Protein AF-A0A9D3VPQ2-F1 (afdb_monomer)

Radius of gyration: 16.16 Å; Cα contacts (8 Å, |Δi|>4): 90; chains: 1; bounding box: 39×26×43 Å

InterPro domains:
  IPR000932 Photosystem antenna protein-like [PF00421] (1-81)
  IPR036001 Photosystem antenna protein-like superfamily [SSF161077] (1-81)
  IPR044900 Photosystem II CP43 reaction centre protein superfamily [G3DSA:1.10.10.670] (1-58)

Nearest PDB structures (foldseek):
  8z9d-assembly1_CC  TM=9.864E-01  e=4.133E-12  Spinacia oleracea
  8iwh-assembly1_c  TM=9.903E-01  e=5.098E-12  Thalassiosira pseudonana
  8bd3-assembly1_c  TM=9.941E-01  e=8.323E-12  Chlorella ohadii
  7y5e-assembly1_CL  TM=9.869E-01  e=1.181E-11  Porphyridium purpureum
  8wb4-assembly1_c  TM=9.615E-01  e=1.676E-11  Chroomonas placoidea

Foldseek 3Di:
DAQPVGADADDDPCSVVRVDDDPLCVVQADPRGGDPVCVVPVRDPVSVVVVVVCVQQPQDDAPVQQDDDLPDDRDDRHDDPVDPGDDPD

Sequence (89 aa):
MRSPTGEVIFGGETMRFWDLRAPWLEPLRGPNGLDLSRLKKDIQPWQERRSAEYMTHAPLGSLNSVGGVATEINAFKVESPLEPITLVV

Solvent-accessible surface area (backbone atoms only — not comparable to full-atom values): 5651 Å² total; per-residue (Å²): 93,67,45,101,85,64,29,33,39,68,63,74,84,57,47,84,56,65,82,70,83,48,88,74,50,50,84,40,45,49,100,57,31,55,32,72,68,39,68,74,72,64,75,48,76,66,39,53,52,50,52,49,50,54,62,78,60,47,89,40,36,40,92,87,33,34,39,43,62,84,85,54,70,92,79,48,82,41,82,51,94,87,57,84,76,63,88,59,126

Organism: NCBI:txid47602

Mean predicted aligned error: 6.42 Å

pLDDT: mean 86.7, std 13.7, range [42.94, 97.88]

Secondary structure (DSSP, 8-state):
-B-TTS-B---GGGGGGTT---TTTGGGEETTEE-HHHHHH---HHHHHHHHHHHHT-S-B-TT-BBSSTT--S--B---TT-S-----

Structure (mmCIF, N/CA/C/O backbone):
data_AF-A0A9D3VPQ2-F1
#
_entry.id   AF-A0A9D3VPQ2-F1
#
loop_
_atom_site.group_PDB
_atom_site.id
_atom_site.type_symbol
_atom_site.label_atom_id
_atom_site.label_alt_id
_atom_site.label_comp_id
_atom_site.label_asym_id
_atom_site.label_entity_id
_atom_site.label_seq_id
_atom_site.pdbx_PDB_ins_code
_atom_site.Cartn_x
_atom_site.Cartn_y
_atom_site.Cartn_z
_atom_site.occupancy
_atom_site.B_iso_or_equiv
_atom_site.auth_seq_id
_atom_site.auth_comp_id
_atom_site.auth_asym_id
_atom_site.auth_atom_id
_atom_site.pdbx_PDB_model_num
ATOM 1 N N . MET A 1 1 ? -6.835 9.971 0.372 1.00 94.50 1 MET A N 1
ATOM 2 C CA . MET A 1 1 ? -7.939 10.507 -0.462 1.00 94.50 1 MET A CA 1
ATOM 3 C C . MET A 1 1 ? -9.185 9.650 -0.259 1.00 94.50 1 MET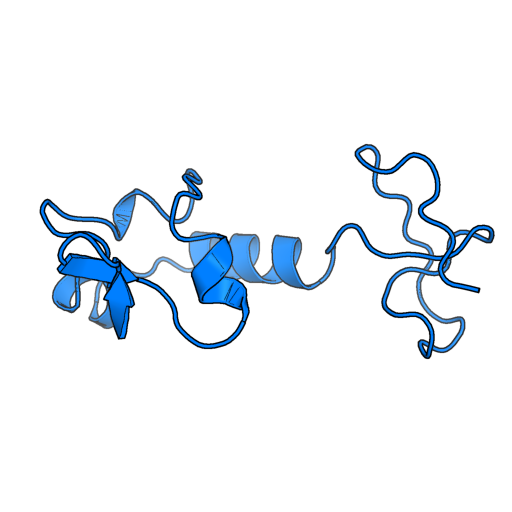 A C 1
ATOM 5 O O . MET A 1 1 ? -9.121 8.736 0.559 1.00 94.50 1 MET A O 1
ATOM 9 N N . ARG A 1 2 ? -10.301 9.953 -0.933 1.00 93.81 2 ARG A N 1
ATOM 10 C CA . ARG A 1 2 ? -11.554 9.184 -0.853 1.00 93.81 2 ARG A CA 1
ATOM 11 C C . ARG A 1 2 ? -11.858 8.540 -2.207 1.00 93.81 2 ARG A C 1
ATOM 13 O O . ARG A 1 2 ? -11.645 9.193 -3.226 1.00 93.81 2 ARG A O 1
ATOM 20 N N . SER A 1 3 ? -12.350 7.303 -2.209 1.00 92.31 3 SER A N 1
ATOM 21 C CA . SER A 1 3 ? -12.955 6.688 -3.397 1.00 92.31 3 SER A CA 1
ATOM 22 C C . SER A 1 3 ? -14.282 7.386 -3.748 1.00 92.31 3 SER A C 1
ATOM 24 O O . SER A 1 3 ? -14.836 8.096 -2.899 1.00 92.31 3 SER A O 1
ATOM 26 N N . PRO A 1 4 ? -14.858 7.145 -4.941 1.00 91.94 4 PRO A N 1
ATOM 27 C CA . PRO A 1 4 ? -16.204 7.620 -5.285 1.00 91.94 4 PRO A CA 1
ATOM 28 C C . PRO A 1 4 ? -17.299 7.159 -4.306 1.00 91.94 4 PRO A C 1
ATOM 30 O O . PRO A 1 4 ? -18.345 7.791 -4.209 1.00 91.94 4 PRO A O 1
ATOM 33 N N . THR A 1 5 ? -17.049 6.078 -3.560 1.00 90.94 5 THR A N 1
ATOM 34 C CA . THR A 1 5 ? -17.951 5.503 -2.549 1.00 90.94 5 THR A CA 1
ATOM 35 C C . THR A 1 5 ? 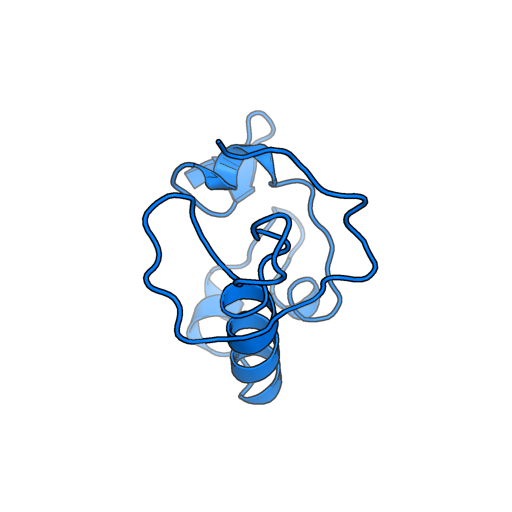-17.625 5.935 -1.114 1.00 90.9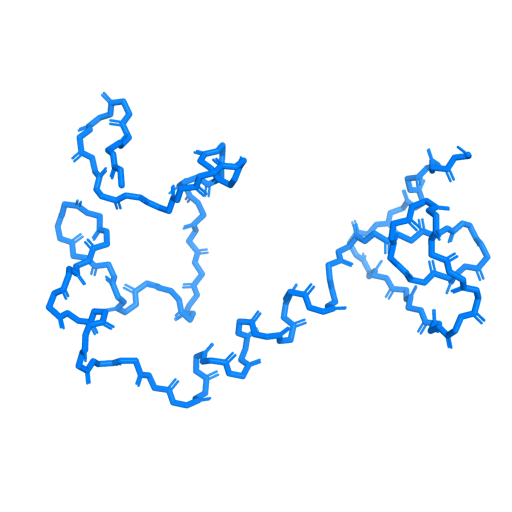4 5 THR A C 1
ATOM 37 O O . THR A 1 5 ? -18.311 5.532 -0.180 1.00 90.94 5 THR A O 1
ATOM 40 N N . GLY A 1 6 ? -16.599 6.769 -0.910 1.00 91.62 6 GLY A N 1
ATOM 41 C CA . GLY A 1 6 ? -16.228 7.317 0.399 1.00 91.62 6 GLY A CA 1
ATOM 42 C C . GLY A 1 6 ? -15.200 6.503 1.198 1.00 91.62 6 GLY A C 1
ATOM 43 O O . GLY A 1 6 ? -14.811 6.928 2.294 1.00 91.62 6 GLY A O 1
ATOM 44 N N . GLU A 1 7 ? -14.695 5.391 0.659 1.00 94.19 7 GLU A N 1
ATOM 45 C CA . GLU A 1 7 ? -13.625 4.610 1.290 1.00 94.19 7 GLU A CA 1
ATOM 46 C C . GLU A 1 7 ? -12.300 5.385 1.309 1.00 94.19 7 GLU A C 1
ATOM 48 O O . GLU A 1 7 ? -11.993 6.161 0.401 1.00 94.19 7 GLU A O 1
ATOM 53 N N . VAL A 1 8 ? -11.485 5.175 2.344 1.00 94.81 8 VAL A N 1
ATOM 54 C CA . VAL A 1 8 ? -10.108 5.684 2.382 1.00 94.81 8 VAL A CA 1
ATOM 55 C C . VAL A 1 8 ? -9.227 4.798 1.502 1.00 94.81 8 VAL A C 1
ATOM 57 O O . VAL A 1 8 ? -9.093 3.602 1.762 1.00 94.81 8 VAL A O 1
ATOM 60 N N . ILE A 1 9 ? -8.610 5.394 0.481 1.00 95.50 9 ILE A N 1
ATOM 61 C CA . ILE A 1 9 ? -7.804 4.693 -0.533 1.00 95.50 9 ILE A CA 1
ATOM 62 C C . ILE A 1 9 ? -6.439 5.367 -0.739 1.00 95.50 9 ILE A C 1
ATOM 64 O O . ILE A 1 9 ? -6.241 6.534 -0.357 1.00 95.50 9 ILE A O 1
ATOM 68 N N . PHE A 1 10 ? -5.508 4.635 -1.363 1.00 94.62 10 PHE A N 1
ATOM 69 C CA . PHE A 1 10 ? -4.225 5.178 -1.819 1.00 94.62 10 PHE A CA 1
ATOM 70 C C . PHE A 1 10 ? -4.407 6.259 -2.888 1.00 94.62 10 PHE A C 1
ATOM 72 O O . PHE A 1 10 ? -5.433 6.318 -3.561 1.00 94.62 10 PHE A O 1
ATOM 79 N N . GLY A 1 11 ? -3.412 7.143 -2.992 1.00 94.81 11 GLY A N 1
ATOM 80 C CA . GLY A 1 11 ? -3.447 8.303 -3.876 1.00 94.81 11 GLY A CA 1
ATOM 81 C C . GLY A 1 11 ? -2.57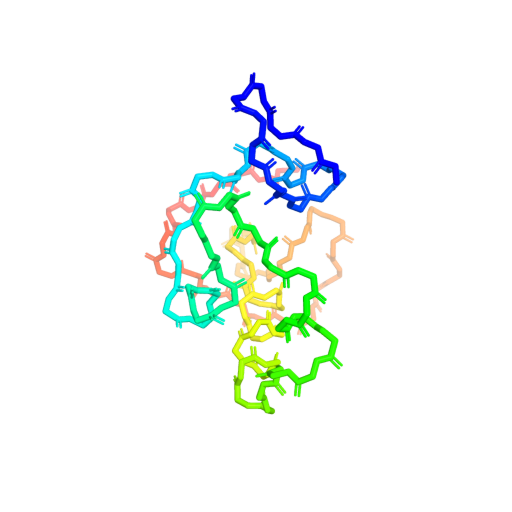2 8.233 -5.118 1.00 94.81 11 GLY A C 1
ATOM 82 O O . GLY A 1 11 ? -1.886 7.248 -5.341 1.00 94.81 11 GLY A O 1
ATOM 83 N N . GLY A 1 12 ? -2.585 9.301 -5.921 1.00 95.50 12 GLY A N 1
ATOM 84 C CA . GLY A 1 12 ? -1.863 9.353 -7.197 1.00 95.50 12 GLY A CA 1
ATOM 85 C C . GLY A 1 12 ? -2.516 8.483 -8.273 1.00 95.50 12 GLY A C 1
ATOM 86 O O . GLY A 1 12 ? -3.718 8.225 -8.220 1.00 95.50 12 GLY A O 1
ATOM 87 N N . GLU A 1 13 ? -1.727 8.015 -9.243 1.00 94.31 13 GLU A N 1
ATOM 88 C CA . GLU A 1 13 ? -2.227 7.191 -10.355 1.00 94.31 13 GLU A CA 1
ATOM 89 C C . GLU A 1 13 ? -2.816 5.850 -9.883 1.00 94.31 13 GLU A C 1
ATOM 91 O O . GLU A 1 13 ? -3.756 5.336 -10.488 1.00 94.31 13 GLU A O 1
ATOM 96 N N . THR A 1 14 ? -2.350 5.320 -8.743 1.00 92.94 14 THR A N 1
ATOM 97 C CA . THR A 1 14 ? -2.860 4.057 -8.179 1.00 92.94 14 THR A CA 1
ATOM 98 C C . THR A 1 14 ? -4.298 4.153 -7.649 1.00 92.94 14 THR A C 1
ATOM 100 O O . THR A 1 14 ? -4.888 3.147 -7.263 1.00 92.94 14 THR A O 1
ATOM 103 N N . MET A 1 15 ? -4.928 5.338 -7.694 1.00 94.06 15 MET A N 1
ATOM 104 C CA . MET A 1 15 ? -6.353 5.483 -7.376 1.00 94.06 15 MET A CA 1
ATOM 105 C C . MET A 1 15 ? -7.247 4.583 -8.236 1.00 94.06 15 MET A C 1
ATOM 107 O O . MET A 1 15 ? -8.329 4.226 -7.789 1.00 94.06 15 MET A O 1
ATOM 111 N N . ARG A 1 16 ? -6.813 4.201 -9.449 1.00 93.19 16 ARG A N 1
ATOM 112 C CA . ARG A 1 16 ? -7.565 3.304 -10.344 1.00 93.19 16 ARG A CA 1
ATOM 113 C C . ARG A 1 16 ? -7.593 1.843 -9.881 1.00 93.19 16 ARG A C 1
ATOM 115 O O . ARG A 1 16 ? -8.439 1.097 -10.349 1.00 93.19 16 ARG A O 1
ATOM 122 N N . PHE A 1 17 ? -6.713 1.461 -8.955 1.00 93.31 17 PHE A N 1
ATOM 123 C CA . PHE A 1 17 ? -6.565 0.096 -8.429 1.00 93.31 17 PHE A CA 1
ATOM 124 C C . PHE A 1 17 ? -7.033 -0.023 -6.970 1.00 93.31 17 PHE A C 1
ATOM 126 O O . PHE A 1 17 ? -6.535 -0.836 -6.193 1.00 93.31 17 PHE A O 1
ATOM 133 N N . TRP A 1 18 ? -7.953 0.848 -6.551 1.00 92.75 18 TRP A N 1
ATOM 134 C CA . TRP A 1 18 ? -8.408 0.937 -5.161 1.00 92.75 18 TRP A CA 1
ATOM 135 C C . TRP A 1 18 ? -9.206 -0.288 -4.672 1.00 92.75 18 TRP A C 1
ATOM 137 O O . TRP A 1 18 ? -9.368 -0.480 -3.459 1.00 92.75 18 TRP A O 1
ATOM 147 N N . ASP A 1 19 ? -9.678 -1.109 -5.609 1.00 92.56 19 ASP A N 1
ATOM 148 C CA . ASP A 1 19 ? -10.372 -2.378 -5.400 1.00 92.56 19 ASP A CA 1
ATOM 149 C C . ASP A 1 19 ? -9.425 -3.548 -5.084 1.00 92.56 19 ASP A C 1
ATOM 151 O O . ASP A 1 19 ? -9.893 -4.588 -4.618 1.00 92.56 19 ASP A O 1
ATOM 155 N N . LEU A 1 20 ? -8.105 -3.374 -5.250 1.00 92.56 20 LEU A N 1
ATOM 156 C CA . LEU A 1 20 ? -7.101 -4.393 -4.953 1.00 92.56 20 LEU A CA 1
ATOM 157 C C . LEU A 1 20 ? -7.249 -4.924 -3.520 1.00 92.56 20 LEU A C 1
ATOM 159 O O . LEU A 1 20 ? -7.248 -4.177 -2.530 1.00 92.56 20 LEU A O 1
ATOM 163 N N . ARG A 1 21 ? -7.293 -6.253 -3.413 1.00 94.38 21 ARG A N 1
ATOM 164 C CA . ARG A 1 21 ? -7.230 -6.990 -2.150 1.00 94.38 21 ARG A CA 1
ATOM 165 C C . ARG A 1 21 ? -6.016 -7.900 -2.180 1.00 94.38 21 ARG A C 1
ATOM 167 O O . ARG A 1 21 ? -5.869 -8.720 -3.079 1.00 94.38 21 ARG A O 1
ATOM 174 N N . ALA A 1 22 ? -5.138 -7.718 -1.203 1.00 93.88 22 ALA A N 1
ATOM 175 C CA . ALA A 1 22 ? -3.913 -8.487 -1.073 1.00 93.88 22 ALA A C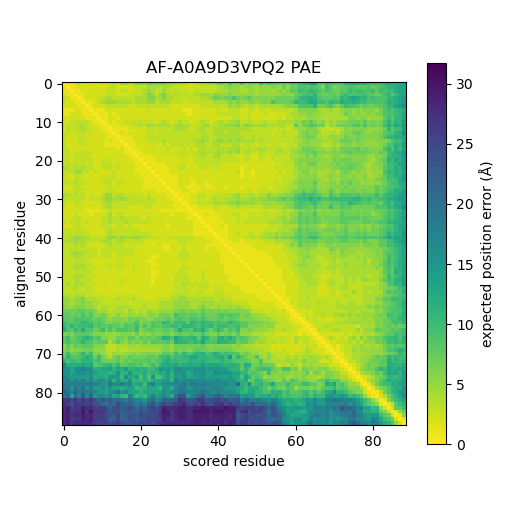A 1
ATOM 176 C C . ALA A 1 22 ? -3.695 -8.858 0.398 1.00 93.88 22 ALA A C 1
ATOM 178 O O . ALA A 1 22 ? -3.945 -8.023 1.274 1.00 93.88 22 ALA A O 1
ATOM 179 N N . PRO A 1 23 ? -3.165 -10.056 0.691 1.00 95.44 23 PRO A N 1
ATOM 180 C CA . PRO A 1 23 ? -3.025 -10.545 2.063 1.00 95.44 23 PRO A CA 1
ATOM 181 C C . PRO A 1 23 ? -2.092 -9.673 2.919 1.00 95.44 23 PRO A C 1
ATOM 183 O O . PRO A 1 23 ? -2.247 -9.608 4.135 1.00 95.44 23 PRO A O 1
ATOM 186 N N . TRP A 1 24 ? -1.144 -8.957 2.303 1.00 94.75 24 TRP A N 1
ATOM 187 C CA . TRP A 1 24 ? -0.272 -8.006 3.002 1.00 94.75 24 TRP A CA 1
ATOM 188 C C . TRP A 1 24 ? -0.901 -6.620 3.212 1.00 94.75 24 TRP A C 1
ATOM 190 O O . TRP A 1 24 ? -0.333 -5.820 3.948 1.00 94.75 24 TRP A O 1
ATOM 200 N N . LEU A 1 25 ? -2.055 -6.319 2.607 1.00 94.81 25 LEU A N 1
ATOM 201 C CA . LEU A 1 25 ? -2.738 -5.022 2.716 1.00 94.81 25 LEU A CA 1
ATOM 202 C C . LEU A 1 25 ? -4.043 -5.104 3.517 1.00 94.81 25 LEU A C 1
ATOM 204 O O . LEU A 1 25 ? -4.394 -4.164 4.227 1.00 94.81 25 LEU A O 1
ATOM 208 N N . GLU A 1 26 ? -4.759 -6.224 3.438 1.00 95.00 26 GLU A N 1
ATOM 209 C CA . GLU A 1 26 ? -6.038 -6.424 4.127 1.00 95.00 26 GLU A CA 1
ATOM 210 C C . GLU A 1 26 ? -6.004 -6.207 5.646 1.00 95.00 26 GLU A C 1
ATOM 212 O O . GLU A 1 26 ? -6.941 -5.585 6.149 1.00 95.00 26 GLU A O 1
ATOM 217 N N . PRO A 1 27 ? -4.946 -6.593 6.389 1.00 95.69 27 PRO A N 1
ATOM 218 C CA . PRO A 1 27 ? -4.866 -6.306 7.824 1.00 95.69 27 PRO A CA 1
ATOM 219 C C . PRO A 1 27 ? -4.947 -4.807 8.164 1.00 95.69 27 PRO A C 1
ATOM 221 O O . PRO A 1 27 ? -5.392 -4.432 9.251 1.00 95.69 27 PRO A O 1
ATOM 224 N N . LEU A 1 28 ? -4.562 -3.937 7.225 1.00 95.19 28 LEU A N 1
ATOM 225 C CA . LEU A 1 28 ? -4.585 -2.478 7.371 1.00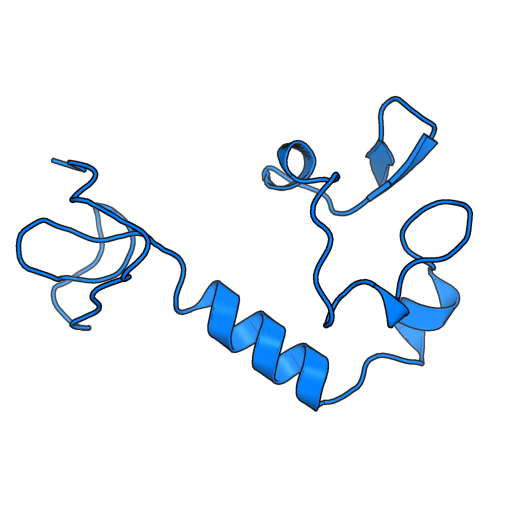 95.19 28 LEU A CA 1
ATOM 226 C C . LEU A 1 28 ? -5.926 -1.858 6.935 1.00 95.19 28 LEU A C 1
ATOM 228 O O . LEU A 1 28 ? -6.122 -0.649 7.087 1.00 95.19 28 LEU A O 1
ATOM 232 N N . ARG A 1 29 ? -6.861 -2.657 6.404 1.00 94.69 29 ARG A N 1
ATOM 233 C CA . ARG A 1 29 ? -8.216 -2.213 6.058 1.00 94.69 29 ARG A CA 1
ATOM 234 C C . ARG A 1 29 ? -9.160 -2.380 7.251 1.00 94.69 29 ARG A C 1
ATOM 236 O O . ARG A 1 29 ? -9.138 -3.377 7.969 1.00 94.69 29 ARG A O 1
ATOM 243 N N . GLY A 1 30 ? -10.005 -1.378 7.443 1.00 92.88 30 GLY A N 1
ATOM 244 C CA . GLY A 1 30 ? -11.141 -1.372 8.353 1.00 92.88 30 GLY A CA 1
ATOM 245 C C . GLY A 1 30 ? -12.472 -1.244 7.597 1.00 92.88 30 GLY A C 1
ATOM 246 O O . GLY A 1 30 ? -12.507 -1.364 6.369 1.00 92.88 30 GLY A O 1
ATOM 247 N N . PRO A 1 31 ? -13.573 -0.955 8.313 1.00 92.19 31 PRO A N 1
ATOM 248 C CA . PRO A 1 31 ? -14.916 -0.871 7.729 1.00 92.19 31 PRO A CA 1
ATOM 249 C C . PRO A 1 31 ? -15.066 0.179 6.617 1.00 92.19 31 PRO A C 1
ATOM 251 O O . PRO A 1 31 ? -15.881 0.005 5.722 1.00 92.19 31 PRO A O 1
ATOM 254 N N . ASN A 1 32 ? -14.258 1.247 6.653 1.00 94.06 32 ASN A N 1
ATOM 255 C CA . ASN A 1 32 ? -14.333 2.386 5.728 1.00 94.06 32 ASN A CA 1
ATOM 256 C C . ASN A 1 32 ? -13.107 2.485 4.795 1.00 94.06 32 ASN A C 1
ATOM 258 O O . ASN A 1 32 ? -12.710 3.587 4.405 1.00 94.06 32 ASN A O 1
ATOM 262 N N . GLY A 1 33 ? -12.463 1.360 4.469 1.00 94.19 33 GLY A N 1
ATOM 263 C CA . GLY A 1 33 ? -11.223 1.327 3.683 1.00 94.19 33 GLY A CA 1
ATOM 264 C C . GLY A 1 33 ? -9.975 1.310 4.567 1.00 94.19 33 GLY A C 1
ATOM 265 O O . GLY A 1 33 ? -9.979 0.682 5.619 1.00 94.19 33 GLY A O 1
ATOM 266 N N . LEU A 1 34 ? -8.888 1.956 4.146 1.00 94.75 34 LEU A N 1
ATOM 267 C CA . LEU A 1 34 ? -7.632 1.983 4.908 1.00 94.75 34 LEU A CA 1
ATOM 268 C C . LEU A 1 34 ? -7.789 2.707 6.256 1.00 94.75 34 LEU A C 1
ATOM 270 O O . LEU A 1 34 ? -8.256 3.847 6.317 1.00 94.75 34 LEU A O 1
ATOM 274 N N . ASP A 1 35 ? -7.366 2.056 7.339 1.00 96.06 35 ASP A N 1
ATOM 275 C CA . ASP A 1 35 ? -7.458 2.596 8.697 1.00 96.06 35 ASP A CA 1
ATOM 276 C C . ASP A 1 35 ? -6.198 3.397 9.062 1.00 96.06 35 ASP A C 1
ATOM 278 O O . ASP A 1 35 ? -5.085 2.873 9.126 1.00 96.06 35 ASP A O 1
ATOM 282 N N . LEU A 1 36 ? -6.382 4.689 9.348 1.00 94.31 36 LEU A N 1
ATOM 283 C CA . LEU A 1 36 ? -5.298 5.612 9.697 1.00 94.31 36 LEU A CA 1
ATOM 284 C C . LEU A 1 36 ? -4.581 5.248 11.001 1.00 94.31 36 LEU A C 1
ATOM 286 O O . LEU A 1 36 ? -3.412 5.597 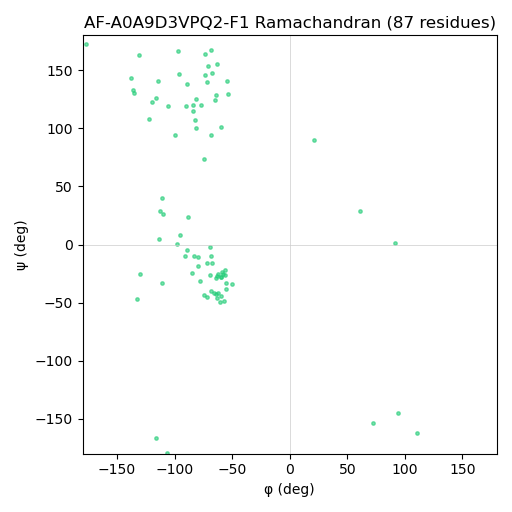11.166 1.00 94.31 36 LEU A O 1
ATOM 290 N N . SER A 1 37 ? -5.267 4.604 11.944 1.00 95.75 37 SER A N 1
ATOM 291 C CA . SER A 1 37 ? -4.658 4.194 13.211 1.00 95.75 37 SER A CA 1
ATOM 292 C C . SER A 1 37 ? -3.696 3.026 13.000 1.00 95.75 37 SER A C 1
ATOM 294 O O . SER A 1 37 ? -2.544 3.100 13.434 1.00 95.75 37 SER A O 1
ATOM 296 N N . ARG A 1 38 ? -4.132 2.025 12.227 1.00 95.12 38 ARG A N 1
ATOM 297 C CA . ARG A 1 38 ? -3.343 0.843 11.865 1.00 95.12 38 ARG A CA 1
ATOM 298 C C . ARG A 1 38 ? -2.151 1.199 10.995 1.00 95.12 38 ARG A C 1
ATOM 300 O O . ARG A 1 38 ? -1.046 0.742 11.252 1.00 95.12 38 ARG A O 1
ATOM 307 N N . LEU A 1 39 ? -2.331 2.098 10.028 1.00 93.94 39 LEU A N 1
ATOM 308 C CA . LEU A 1 39 ? -1.224 2.585 9.197 1.00 93.94 39 LEU A CA 1
ATOM 309 C C . LEU A 1 39 ? -0.114 3.270 10.006 1.00 93.94 39 LEU A C 1
ATOM 311 O O . LEU A 1 39 ? 1.035 3.268 9.584 1.00 93.94 39 LEU A O 1
ATOM 315 N N . LYS A 1 40 ? -0.435 3.866 11.158 1.00 95.56 40 LYS A N 1
ATOM 316 C CA . LYS A 1 40 ? 0.565 4.536 12.001 1.00 95.56 40 LYS A CA 1
ATOM 317 C C . LYS A 1 40 ? 1.293 3.599 12.958 1.00 95.56 40 LYS A C 1
ATOM 319 O O . LYS A 1 40 ? 2.364 3.970 13.427 1.00 95.56 40 LYS A O 1
ATOM 324 N N . LYS A 1 41 ? 0.690 2.467 13.328 1.00 96.06 41 LYS A N 1
ATOM 325 C CA . LYS A 1 41 ? 1.152 1.661 14.471 1.00 96.06 41 LYS A CA 1
ATOM 326 C C . LYS A 1 41 ? 1.339 0.177 14.176 1.00 96.06 41 LYS A C 1
ATOM 328 O O . LYS A 1 41 ? 2.154 -0.453 14.836 1.00 96.06 41 LYS A O 1
ATOM 333 N N . ASP A 1 42 ? 0.630 -0.358 13.189 1.00 96.81 42 ASP A N 1
ATOM 334 C CA . ASP A 1 42 ? 0.438 -1.803 13.046 1.00 96.81 42 ASP A CA 1
ATOM 335 C C . ASP A 1 42 ? 1.114 -2.382 11.794 1.00 96.81 42 ASP A C 1
ATOM 337 O O . ASP A 1 42 ? 0.976 -3.574 11.517 1.00 96.81 42 ASP A O 1
ATOM 341 N N . ILE A 1 43 ? 1.870 -1.571 11.045 1.00 96.62 43 ILE A N 1
ATOM 342 C CA . ILE A 1 43 ? 2.648 -2.040 9.892 1.00 96.62 43 ILE A CA 1
ATOM 343 C C . ILE A 1 43 ? 3.743 -2.999 10.371 1.00 96.62 43 ILE A C 1
ATOM 345 O O . ILE A 1 43 ? 4.570 -2.654 11.214 1.00 96.62 43 ILE A O 1
ATOM 349 N N . GLN A 1 44 ? 3.752 -4.211 9.818 1.00 97.25 44 GLN A N 1
ATOM 350 C CA . GLN A 1 44 ? 4.736 -5.236 10.156 1.00 97.25 44 GLN A CA 1
ATOM 351 C C . GLN A 1 44 ? 5.903 -5.266 9.152 1.00 97.25 44 GLN A C 1
ATOM 353 O O . GLN A 1 44 ? 5.669 -5.152 7.944 1.00 97.25 44 GLN A O 1
ATOM 358 N N . PRO A 1 45 ? 7.143 -5.581 9.583 1.00 97.56 45 PRO A N 1
ATOM 359 C CA . PRO A 1 45 ? 8.312 -5.617 8.691 1.00 97.56 45 PRO A CA 1
ATOM 360 C C . PRO A 1 45 ? 8.207 -6.600 7.514 1.00 97.56 45 PRO A C 1
ATOM 362 O O . PRO A 1 45 ? 8.907 -6.483 6.511 1.00 97.56 45 PRO A O 1
ATOM 365 N N . TRP A 1 46 ? 7.378 -7.641 7.621 1.00 97.44 46 TRP A N 1
ATOM 366 C CA . TRP A 1 46 ? 7.152 -8.565 6.506 1.00 97.44 46 TRP A CA 1
ATOM 367 C C . TRP A 1 46 ? 6.200 -7.980 5.450 1.00 97.44 46 TRP A C 1
ATOM 369 O O . TRP A 1 46 ? 6.376 -8.277 4.271 1.00 97.44 46 TRP A O 1
ATOM 379 N N . GLN A 1 47 ? 5.237 -7.131 5.840 1.00 96.56 47 GLN A N 1
ATOM 380 C CA . GLN A 1 47 ? 4.346 -6.435 4.902 1.00 96.56 47 GLN A CA 1
ATOM 381 C C . GLN A 1 47 ? 5.132 -5.411 4.088 1.00 96.56 47 GLN A C 1
ATOM 383 O O . GLN A 1 47 ? 4.926 -5.307 2.881 1.00 96.56 47 GLN A O 1
ATOM 388 N N . GLU A 1 48 ? 6.069 -4.706 4.726 1.00 95.69 48 GLU A N 1
ATOM 389 C CA . GLU A 1 48 ? 6.983 -3.781 4.049 1.00 95.69 48 GLU A CA 1
ATOM 390 C C . GLU A 1 48 ? 7.842 -4.512 3.019 1.00 95.69 48 GLU A C 1
ATOM 392 O O . GLU A 1 48 ? 7.865 -4.125 1.854 1.00 95.69 48 GLU A O 1
ATOM 397 N N . ARG A 1 49 ? 8.476 -5.626 3.413 1.00 97.88 49 ARG A N 1
ATOM 398 C CA . ARG A 1 49 ? 9.284 -6.446 2.499 1.00 97.88 49 ARG A CA 1
ATOM 399 C C . ARG A 1 49 ? 8.476 -6.983 1.322 1.00 97.88 49 ARG A C 1
ATOM 401 O O . ARG A 1 49 ? 8.945 -6.891 0.195 1.00 97.88 49 ARG A O 1
ATOM 408 N N . ARG A 1 50 ? 7.260 -7.488 1.559 1.00 96.75 50 ARG A N 1
ATOM 409 C CA . ARG A 1 50 ? 6.376 -7.943 0.473 1.00 96.75 50 ARG A CA 1
ATOM 410 C C . ARG A 1 50 ? 5.962 -6.796 -0.440 1.00 96.75 50 ARG A C 1
ATOM 412 O O . ARG A 1 50 ? 6.002 -6.948 -1.652 1.00 96.75 50 ARG A O 1
ATOM 419 N N . SER A 1 51 ? 5.616 -5.641 0.119 1.00 94.19 51 SER A N 1
ATOM 420 C CA . SER A 1 51 ? 5.254 -4.466 -0.681 1.00 94.19 51 SER A CA 1
ATOM 421 C C . SER A 1 51 ? 6.426 -3.994 -1.544 1.00 94.19 51 SER A C 1
ATOM 423 O O . SER A 1 51 ? 6.229 -3.687 -2.715 1.00 94.19 51 SER A O 1
ATOM 425 N N . ALA A 1 52 ? 7.644 -3.991 -0.993 1.00 94.31 52 ALA A N 1
ATOM 426 C CA . ALA A 1 52 ? 8.859 -3.664 -1.732 1.00 94.31 52 ALA A CA 1
ATOM 427 C C . ALA A 1 52 ? 9.125 -4.668 -2.861 1.00 94.31 52 ALA A C 1
ATOM 429 O O . ALA A 1 52 ? 9.351 -4.249 -3.989 1.00 94.31 52 ALA A O 1
ATOM 430 N N . GLU A 1 53 ? 9.018 -5.969 -2.584 1.00 93.12 53 GLU A N 1
ATOM 431 C CA . GLU A 1 53 ? 9.190 -7.038 -3.575 1.00 93.12 53 GLU A CA 1
ATOM 432 C C . GLU A 1 53 ? 8.224 -6.882 -4.760 1.00 93.12 53 GLU A C 1
ATOM 434 O O . GLU A 1 53 ? 8.658 -6.878 -5.908 1.00 93.12 53 GLU A O 1
ATOM 439 N N . TYR A 1 54 ? 6.928 -6.673 -4.507 1.00 90.88 54 TYR A N 1
ATOM 440 C CA . TYR A 1 54 ? 5.945 -6.474 -5.581 1.00 90.88 54 TYR A CA 1
ATOM 441 C C . TYR A 1 54 ? 6.115 -5.150 -6.330 1.00 90.88 54 TYR A C 1
ATOM 443 O O . TYR A 1 54 ? 5.734 -5.057 -7.494 1.00 90.88 54 TYR A O 1
ATOM 451 N N . MET A 1 55 ? 6.687 -4.130 -5.690 1.00 91.94 55 MET A N 1
ATOM 452 C CA . MET A 1 55 ? 6.993 -2.867 -6.353 1.00 91.94 55 MET A CA 1
ATOM 453 C C . MET A 1 55 ? 8.207 -2.999 -7.281 1.00 91.94 55 MET A C 1
ATOM 455 O O . MET A 1 55 ? 8.169 -2.496 -8.400 1.00 91.94 55 MET A O 1
ATOM 459 N N . THR A 1 56 ? 9.273 -3.676 -6.845 1.00 89.81 56 THR A N 1
ATOM 460 C CA . THR A 1 56 ? 10.503 -3.850 -7.640 1.00 89.81 56 THR A CA 1
ATOM 461 C C . THR A 1 56 ? 10.389 -4.943 -8.695 1.00 89.81 56 THR A C 1
ATOM 463 O O . THR A 1 56 ? 11.167 -4.961 -9.642 1.00 89.81 56 THR A O 1
ATOM 466 N N . HIS A 1 57 ? 9.421 -5.845 -8.549 1.00 88.81 57 HIS A N 1
ATOM 467 C CA . HIS A 1 57 ? 9.084 -6.872 -9.532 1.00 88.81 57 HIS A CA 1
ATOM 468 C C . HIS A 1 57 ? 7.725 -6.600 -10.177 1.00 88.81 57 HIS A C 1
ATOM 470 O O . HIS A 1 57 ? 6.932 -7.519 -10.395 1.00 88.81 57 HIS A O 1
ATOM 476 N N . ALA A 1 58 ? 7.445 -5.328 -10.474 1.00 88.00 58 ALA A N 1
ATOM 477 C CA . ALA A 1 58 ? 6.294 -4.974 -11.288 1.00 88.00 58 ALA A CA 1
ATOM 478 C C . ALA A 1 58 ? 6.350 -5.744 -12.626 1.00 88.00 58 ALA A C 1
ATOM 480 O O . ALA A 1 58 ? 7.437 -5.914 -13.184 1.00 88.00 58 ALA A O 1
ATOM 481 N N . PRO A 1 59 ? 5.207 -6.223 -13.147 1.00 86.56 59 PRO A N 1
ATOM 482 C CA . PRO A 1 59 ? 5.144 -6.941 -14.415 1.00 86.56 59 PRO A CA 1
ATOM 483 C C . PRO A 1 59 ? 5.296 -5.946 -15.573 1.00 86.56 59 PRO A C 1
ATOM 485 O O . PRO A 1 59 ? 4.319 -5.571 -16.203 1.00 86.56 59 PRO A O 1
ATOM 488 N N . LEU A 1 60 ? 6.513 -5.448 -15.770 1.00 83.94 60 LEU A N 1
ATOM 489 C CA . LEU A 1 60 ? 6.914 -4.577 -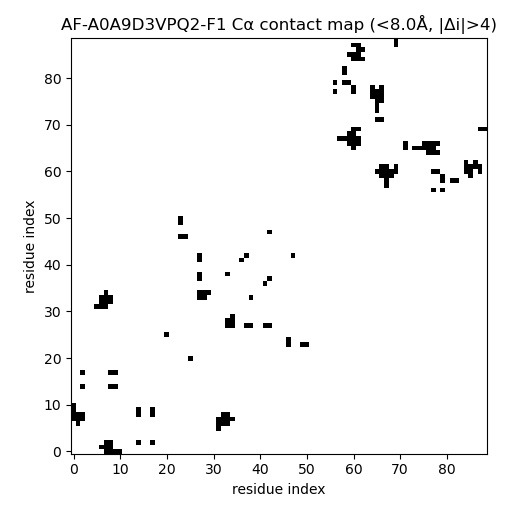16.866 1.00 83.94 60 LEU A CA 1
ATOM 490 C C . LEU A 1 60 ? 8.258 -5.087 -17.381 1.00 83.94 60 LEU A C 1
ATOM 492 O O . LEU A 1 60 ? 9.164 -5.363 -16.586 1.00 83.94 60 LEU A O 1
ATOM 496 N N . GLY A 1 61 ? 8.398 -5.210 -18.694 1.00 82.69 61 GLY A N 1
ATOM 497 C CA . GLY A 1 61 ? 9.664 -5.581 -19.303 1.00 82.69 61 GLY A CA 1
ATOM 498 C C . GLY A 1 61 ? 9.622 -5.591 -20.824 1.00 82.69 61 GLY A C 1
ATOM 499 O O . GLY A 1 61 ? 8.578 -5.423 -21.450 1.00 82.69 61 GLY A O 1
ATOM 500 N N . SER A 1 62 ? 10.791 -5.776 -21.423 1.00 79.81 62 SER A N 1
ATOM 501 C CA . SER A 1 62 ? 10.983 -5.835 -22.870 1.00 79.81 62 SER A CA 1
ATOM 502 C C . SER A 1 62 ? 11.023 -7.276 -23.396 1.00 79.81 62 SER A C 1
ATOM 504 O O . SER A 1 62 ? 11.239 -8.239 -22.659 1.00 79.81 62 SER A O 1
ATOM 506 N N . LEU A 1 63 ? 10.908 -7.431 -24.721 1.00 82.12 63 LEU A N 1
ATOM 507 C CA . LEU A 1 63 ? 11.006 -8.728 -25.411 1.00 82.12 63 LEU A CA 1
ATOM 508 C C . LEU A 1 63 ? 12.312 -9.488 -25.104 1.00 82.12 63 LEU A C 1
ATOM 510 O O . LEU A 1 63 ? 12.329 -10.714 -25.086 1.00 82.12 63 LEU A O 1
ATOM 514 N N . ASN A 1 64 ? 13.418 -8.773 -24.886 1.00 82.06 64 ASN A N 1
ATOM 515 C CA . ASN A 1 64 ? 14.718 -9.366 -24.562 1.00 82.06 64 ASN A CA 1
ATOM 516 C C . ASN A 1 64 ? 14.927 -9.577 -23.051 1.00 82.06 64 ASN A C 1
ATOM 518 O O . ASN A 1 64 ? 16.070 -9.658 -22.599 1.00 82.06 64 ASN A O 1
ATOM 522 N N . SER A 1 65 ? 13.833 -9.683 -22.293 1.00 83.44 65 SER A N 1
ATOM 523 C CA . SER A 1 65 ? 13.805 -9.951 -20.854 1.00 83.44 65 SER A CA 1
ATOM 524 C C . SER A 1 65 ? 14.500 -8.884 -20.003 1.00 83.44 65 SER A C 1
ATOM 526 O O . SER A 1 65 ? 15.020 -9.211 -18.936 1.00 83.44 65 SER A O 1
ATOM 528 N N . VAL A 1 66 ? 14.543 -7.623 -20.443 1.00 85.00 66 VAL A N 1
ATOM 529 C CA . VAL A 1 66 ? 14.982 -6.516 -19.579 1.00 85.00 66 VAL A CA 1
ATOM 530 C C . VAL A 1 66 ? 13.779 -6.074 -18.760 1.00 85.00 66 VAL A C 1
ATOM 532 O O . VAL A 1 66 ? 12.752 -5.706 -19.324 1.00 85.00 66 VAL A O 1
ATOM 535 N N . GLY A 1 67 ? 13.889 -6.166 -17.437 1.00 84.50 67 GLY A N 1
ATOM 536 C CA . GLY A 1 67 ? 12.829 -5.750 -16.526 1.00 84.50 67 GLY A CA 1
ATOM 537 C C . GLY A 1 67 ? 12.722 -4.233 -16.432 1.00 84.50 67 GLY A C 1
ATOM 538 O O . GLY A 1 67 ? 13.745 -3.547 -16.464 1.00 84.50 67 GLY A O 1
ATOM 539 N N . GLY A 1 68 ? 11.493 -3.747 -16.263 1.00 86.12 68 GLY A N 1
ATOM 540 C CA . GLY A 1 68 ? 11.206 -2.351 -15.971 1.00 86.12 68 GLY A CA 1
ATOM 541 C C . GLY A 1 68 ? 10.529 -1.567 -17.104 1.00 86.12 68 GLY A C 1
ATOM 542 O O . GLY A 1 68 ? 9.887 -2.136 -17.985 1.00 86.12 68 GLY A O 1
ATOM 543 N N . VAL A 1 69 ? 10.586 -0.240 -17.037 1.00 87.44 69 VAL A N 1
ATOM 544 C CA . VAL A 1 69 ? 9.966 0.697 -17.982 1.00 87.44 69 VAL A CA 1
ATOM 545 C C . VAL A 1 69 ? 10.713 0.751 -19.321 1.00 87.44 69 VAL A C 1
ATOM 547 O O . VAL A 1 69 ? 11.877 0.389 -19.425 1.00 87.44 69 VAL A O 1
ATOM 550 N N . ALA A 1 70 ? 10.067 1.294 -20.358 1.00 84.12 70 ALA A N 1
ATOM 551 C CA . ALA A 1 70 ? 10.623 1.406 -21.718 1.00 84.12 70 ALA A CA 1
ATOM 552 C C . ALA A 1 70 ? 12.035 2.014 -21.794 1.00 84.12 70 ALA A C 1
ATOM 554 O O . ALA A 1 70 ? 12.833 1.686 -22.665 1.00 84.12 70 ALA A O 1
ATOM 555 N N . THR A 1 71 ? 12.315 2.959 -20.898 1.00 86.31 71 THR A N 1
ATOM 556 C CA . THR A 1 71 ? 13.557 3.731 -20.866 1.00 86.31 71 THR A CA 1
ATOM 557 C C . THR A 1 71 ? 14.595 3.145 -19.912 1.00 86.31 71 THR A C 1
ATOM 559 O O . THR A 1 71 ? 15.592 3.810 -19.630 1.00 86.31 71 THR A O 1
ATOM 562 N N . GLU A 1 72 ? 14.362 1.955 -19.351 1.00 85.44 72 GLU A N 1
ATOM 563 C CA . GLU A 1 72 ? 15.327 1.323 -18.456 1.00 85.44 72 GLU A CA 1
ATOM 564 C C . GLU A 1 72 ? 16.551 0.809 -19.218 1.00 85.44 72 GLU A C 1
ATOM 566 O O . GLU A 1 72 ? 16.477 0.282 -20.329 1.00 85.44 72 GLU A O 1
ATOM 571 N N . ILE A 1 73 ? 17.720 0.998 -18.604 1.00 86.06 73 ILE A N 1
ATOM 572 C CA . ILE A 1 73 ? 18.978 0.469 -19.125 1.00 86.06 73 ILE A CA 1
ATOM 573 C C . ILE A 1 73 ? 19.014 -1.053 -18.960 1.00 86.06 73 ILE A C 1
ATOM 575 O O . ILE A 1 73 ? 18.425 -1.610 -18.036 1.00 86.06 73 ILE A O 1
ATOM 579 N N . ASN A 1 74 ? 19.770 -1.737 -19.818 1.00 83.56 74 ASN A N 1
ATOM 580 C CA . ASN A 1 74 ? 19.945 -3.182 -19.714 1.00 83.56 74 ASN A CA 1
ATOM 581 C C . ASN A 1 74 ? 20.769 -3.548 -18.464 1.00 83.56 74 ASN A C 1
ATOM 583 O O . ASN A 1 74 ? 22.000 -3.523 -18.499 1.00 83.56 74 ASN A O 1
ATOM 587 N N . ALA A 1 75 ? 20.080 -3.844 -17.361 1.00 81.62 75 ALA A N 1
ATOM 588 C CA . ALA A 1 75 ? 20.693 -4.123 -16.063 1.00 81.62 75 ALA A CA 1
ATOM 589 C C . ALA A 1 75 ? 20.125 -5.379 -15.390 1.00 81.62 75 ALA A C 1
ATOM 591 O O . ALA A 1 75 ? 20.890 -6.220 -14.919 1.00 81.62 75 ALA A O 1
ATOM 592 N N . PHE A 1 76 ? 18.797 -5.526 -15.356 1.00 76.56 76 PHE A N 1
ATOM 593 C CA . PHE A 1 76 ? 18.134 -6.631 -14.669 1.00 76.56 76 PHE A CA 1
ATOM 594 C C . PHE A 1 76 ? 17.371 -7.508 -15.648 1.00 76.56 76 PHE A C 1
ATOM 596 O O . PHE A 1 76 ? 16.504 -7.033 -16.382 1.00 76.56 76 PHE A O 1
ATOM 603 N N . LYS A 1 77 ? 17.666 -8.810 -15.613 1.00 78.94 77 LYS A N 1
ATOM 604 C CA . LYS A 1 77 ? 16.860 -9.802 -16.311 1.00 78.94 77 LYS A CA 1
ATOM 605 C C . LYS A 1 77 ? 15.669 -10.187 -15.435 1.00 78.94 77 LYS A C 1
ATOM 607 O O . LYS A 1 77 ? 15.871 -10.769 -14.370 1.00 78.94 77 LYS A O 1
ATOM 612 N N . VAL A 1 78 ? 14.454 -9.874 -15.874 1.00 72.44 78 VAL A N 1
ATOM 613 C CA . VAL A 1 78 ? 13.211 -10.225 -15.169 1.00 72.44 78 VAL A CA 1
ATOM 614 C C . VAL A 1 78 ? 12.210 -10.764 -16.181 1.00 72.44 78 VAL A C 1
ATOM 616 O O . VAL A 1 78 ? 11.968 -10.149 -17.213 1.00 72.44 78 VAL A O 1
ATOM 619 N N . GLU A 1 79 ? 11.629 -11.919 -15.872 1.00 63.16 79 GLU A N 1
ATOM 620 C CA . GLU A 1 79 ? 10.549 -12.532 -16.642 1.00 63.16 79 GLU A CA 1
ATOM 621 C C . GLU A 1 79 ? 9.369 -12.721 -15.682 1.00 63.16 79 GLU A C 1
ATOM 623 O O . GLU A 1 79 ? 9.436 -13.527 -14.752 1.00 63.16 79 GLU A O 1
ATOM 628 N N . SER A 1 80 ? 8.309 -11.924 -15.850 1.00 65.94 80 SER A N 1
ATOM 629 C CA . SER A 1 80 ? 7.078 -12.096 -15.076 1.00 65.94 80 SER A CA 1
ATOM 630 C C . SER A 1 80 ? 6.238 -13.216 -15.702 1.00 65.94 80 SER A C 1
ATOM 632 O O . SER A 1 80 ? 5.882 -13.108 -16.873 1.00 65.94 80 SER A O 1
ATOM 634 N N . PRO A 1 81 ? 5.842 -14.263 -14.953 1.00 65.62 81 PRO A N 1
ATOM 635 C CA . PRO A 1 81 ? 5.004 -15.344 -15.483 1.00 65.62 81 PRO A CA 1
ATOM 636 C C . PRO A 1 81 ? 3.566 -14.903 -15.808 1.00 65.62 81 PRO A C 1
ATOM 638 O O . PRO A 1 81 ? 2.812 -15.673 -16.400 1.00 65.62 81 PRO A O 1
ATOM 641 N N . LEU A 1 82 ? 3.171 -13.690 -15.404 1.00 66.06 82 LEU A N 1
ATOM 642 C CA . LEU A 1 82 ? 1.849 -13.117 -15.669 1.00 66.06 82 LEU A CA 1
ATOM 643 C C . LEU A 1 82 ? 1.797 -12.301 -16.971 1.00 66.06 82 LEU A C 1
ATOM 645 O O . LEU A 1 82 ? 0.702 -11.938 -17.397 1.00 66.06 82 LEU A O 1
ATOM 649 N N . GLU A 1 83 ? 2.939 -12.029 -17.610 1.00 58.38 83 GLU A N 1
ATOM 650 C CA . GLU A 1 83 ? 2.994 -11.315 -18.888 1.00 58.38 83 GLU A CA 1
ATOM 651 C C . GLU A 1 83 ? 3.305 -12.258 -20.062 1.00 58.38 83 GLU A C 1
ATOM 653 O O . GLU A 1 83 ? 4.405 -12.806 -20.145 1.00 58.38 83 GLU A O 1
ATOM 658 N N . PRO A 1 84 ? 2.411 -12.387 -21.055 1.00 46.03 84 PRO A N 1
ATOM 659 C CA . PRO A 1 84 ? 2.828 -12.588 -22.432 1.00 46.03 84 PRO A CA 1
ATOM 660 C C . PRO A 1 84 ? 3.199 -11.219 -23.026 1.00 46.03 84 PRO A C 1
ATOM 662 O O . PRO A 1 84 ? 2.309 -10.461 -23.386 1.00 46.03 84 PRO A O 1
ATOM 665 N N . ILE A 1 85 ? 4.503 -10.915 -23.089 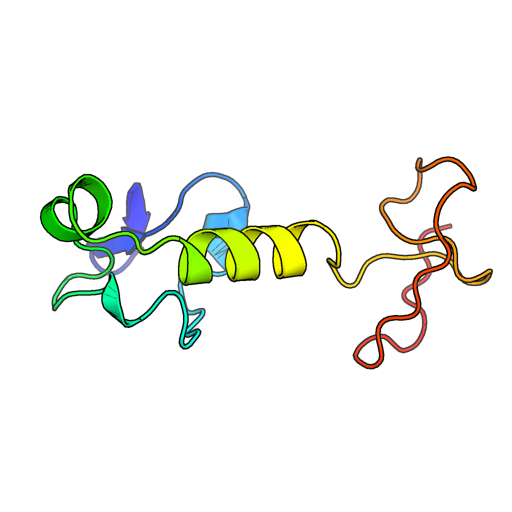1.00 48.94 85 ILE A N 1
ATOM 666 C CA . ILE A 1 85 ? 5.162 -9.819 -23.838 1.00 48.94 85 ILE A CA 1
ATOM 667 C C . ILE A 1 85 ? 4.219 -8.653 -24.198 1.00 48.94 85 ILE A C 1
ATOM 669 O O . ILE A 1 85 ? 3.645 -8.608 -25.292 1.00 48.94 85 ILE A O 1
ATOM 673 N N . THR A 1 86 ? 4.115 -7.662 -23.316 1.00 45.50 86 THR A N 1
ATOM 674 C CA . THR A 1 86 ? 3.514 -6.374 -23.671 1.00 45.50 86 THR A CA 1
ATOM 675 C C . THR A 1 86 ? 4.589 -5.535 -24.371 1.00 45.50 86 THR A C 1
ATOM 677 O O . THR A 1 86 ? 5.550 -5.098 -23.748 1.00 45.50 86 THR A O 1
ATOM 680 N N . LEU A 1 87 ? 4.478 -5.358 -25.696 1.00 44.88 87 LEU A N 1
ATOM 681 C CA . LEU A 1 87 ? 5.399 -4.541 -26.499 1.00 44.88 87 LEU A CA 1
ATOM 682 C C . LEU A 1 87 ? 5.391 -3.090 -26.007 1.00 44.88 87 LEU A C 1
ATOM 684 O O . LEU A 1 87 ? 4.514 -2.308 -26.373 1.00 44.88 87 LEU A O 1
ATOM 688 N N . VAL A 1 88 ? 6.405 -2.720 -25.234 1.00 47.16 88 VAL A N 1
ATOM 689 C CA . VAL A 1 88 ? 6.838 -1.331 -25.142 1.00 47.16 88 VAL A CA 1
ATOM 690 C C . VAL A 1 88 ? 8.051 -1.204 -26.060 1.00 47.16 88 VAL A C 1
ATOM 692 O O . VAL A 1 88 ? 9.155 -1.611 -25.706 1.00 47.16 88 VAL A O 1
ATOM 695 N N . VAL A 1 89 ? 7.777 -0.786 -27.301 1.00 42.94 89 VAL A N 1
ATOM 696 C CA . VAL A 1 89 ? 8.779 -0.398 -28.310 1.00 42.94 89 VAL A CA 1
ATOM 697 C C . VAL A 1 89 ? 9.314 0.985 -27.973 1.00 42.94 89 VAL A C 1
ATOM 699 O O . VAL A 1 89 ? 8.479 1.847 -27.613 1.00 42.94 89 VAL A O 1
#